Protein AF-A0A7W2TT68-F1 (afdb_monomer_lite)

Structure (mmCIF, N/CA/C/O backbone):
data_AF-A0A7W2TT68-F1
#
_entry.id   AF-A0A7W2TT68-F1
#
loop_
_atom_site.group_PDB
_atom_site.id
_atom_site.type_symbol
_atom_site.label_atom_id
_atom_site.label_alt_id
_atom_site.label_comp_id
_atom_site.label_asym_id
_atom_site.label_entity_id
_atom_site.label_seq_id
_atom_site.pdbx_PDB_ins_code
_atom_site.Cartn_x
_atom_site.Cartn_y
_atom_site.Cartn_z
_atom_site.occupancy
_atom_site.B_iso_or_equiv
_atom_site.auth_seq_id
_atom_site.auth_comp_id
_atom_site.auth_asym_id
_atom_site.auth_atom_id
_atom_site.pdbx_PDB_model_num
ATOM 1 N N . ALA A 1 1 ? -7.583 -1.154 -21.227 1.00 52.34 1 ALA A N 1
ATOM 2 C CA . ALA A 1 1 ? -6.132 -0.914 -21.087 1.00 52.34 1 ALA A CA 1
ATOM 3 C C . ALA A 1 1 ? -5.655 0.070 -22.164 1.00 52.34 1 ALA A C 1
ATOM 5 O O . ALA A 1 1 ? -4.924 -0.308 -23.063 1.00 52.34 1 ALA A O 1
ATOM 6 N N . HIS A 1 2 ? -6.133 1.318 -22.116 1.00 54.22 2 HIS A N 1
ATOM 7 C CA . HIS A 1 2 ? -5.877 2.336 -23.154 1.00 54.22 2 HIS A CA 1
ATOM 8 C C . HIS A 1 2 ? -4.823 3.374 -22.721 1.00 54.22 2 HIS A C 1
ATOM 10 O O . HIS A 1 2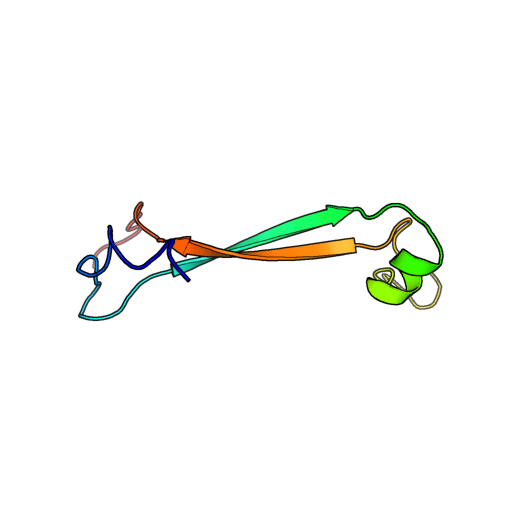 ? -4.282 4.094 -23.543 1.00 54.22 2 HIS A O 1
ATOM 16 N N . TRP A 1 3 ? -4.517 3.431 -21.423 1.00 53.91 3 TRP A N 1
ATOM 17 C CA . TRP A 1 3 ? -3.724 4.501 -20.813 1.00 53.91 3 TRP A CA 1
ATOM 18 C C . TRP A 1 3 ? -2.210 4.336 -20.997 1.00 53.91 3 TRP A C 1
ATOM 20 O O . TRP A 1 3 ? -1.469 5.292 -20.848 1.00 53.91 3 TRP A O 1
ATOM 30 N N . THR A 1 4 ? -1.742 3.128 -21.312 1.00 55.03 4 THR A N 1
ATOM 31 C CA . THR A 1 4 ? -0.313 2.794 -21.435 1.00 55.03 4 THR A CA 1
ATOM 32 C C . THR A 1 4 ? 0.128 2.507 -22.869 1.00 55.03 4 THR A C 1
ATOM 34 O O . THR A 1 4 ? 1.271 2.110 -23.076 1.00 55.03 4 THR A O 1
ATOM 37 N N . GLN A 1 5 ? -0.766 2.629 -23.857 1.00 58.53 5 GL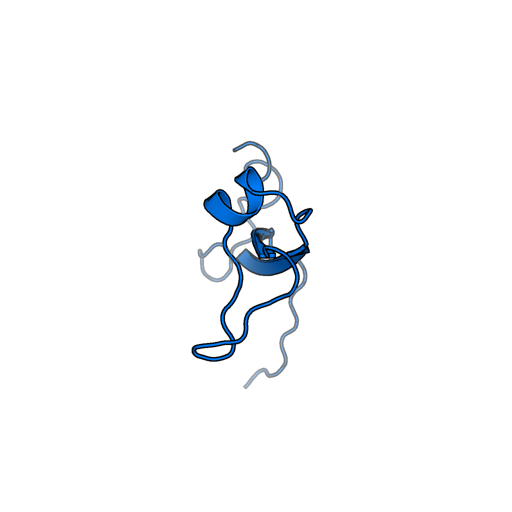N A N 1
ATOM 38 C CA . GLN A 1 5 ? -0.500 2.127 -25.209 1.00 58.53 5 GLN A CA 1
ATOM 39 C C . GLN A 1 5 ? 0.097 3.151 -26.182 1.00 58.53 5 GLN A C 1
ATOM 41 O O . GLN A 1 5 ? 0.632 2.710 -27.191 1.00 58.53 5 GLN A O 1
ATOM 46 N N . GLU A 1 6 ? 0.073 4.458 -25.898 1.00 61.31 6 GLU A N 1
ATOM 47 C CA . GLU A 1 6 ? 0.486 5.454 -26.907 1.00 61.31 6 GLU A CA 1
ATOM 48 C C . GLU A 1 6 ? 1.719 6.295 -26.566 1.00 61.31 6 GLU A C 1
ATOM 50 O O . GLU A 1 6 ? 2.515 6.539 -27.464 1.00 61.31 6 GLU A O 1
ATOM 55 N N . GLU A 1 7 ? 1.944 6.715 -25.319 1.00 61.03 7 GLU A N 1
ATOM 56 C CA . GLU A 1 7 ? 2.980 7.740 -25.080 1.00 61.03 7 GLU A CA 1
ATOM 57 C C . GLU A 1 7 ? 4.372 7.201 -24.708 1.00 61.03 7 GLU A C 1
ATOM 59 O O . GLU A 1 7 ? 5.363 7.865 -24.996 1.00 61.03 7 GLU A O 1
ATOM 64 N N . ASP A 1 8 ? 4.480 5.995 -24.133 1.00 65.81 8 ASP A N 1
ATOM 65 C CA . ASP A 1 8 ? 5.727 5.520 -23.499 1.00 65.81 8 ASP A CA 1
ATOM 66 C C . ASP A 1 8 ? 6.180 4.125 -23.995 1.00 65.81 8 ASP A C 1
ATOM 68 O O . ASP A 1 8 ? 6.929 3.423 -23.313 1.00 65.81 8 ASP A O 1
ATOM 72 N N . ALA A 1 9 ? 5.716 3.664 -25.165 1.00 69.75 9 ALA A N 1
ATOM 73 C CA . ALA A 1 9 ? 6.058 2.322 -25.660 1.00 69.75 9 ALA A CA 1
ATOM 74 C C . ALA A 1 9 ? 7.576 2.112 -25.837 1.00 69.75 9 ALA A C 1
ATOM 76 O O . ALA A 1 9 ? 8.049 0.988 -25.626 1.00 69.75 9 ALA A O 1
ATOM 77 N N . ASP A 1 10 ? 8.292 3.198 -26.148 1.00 77.50 10 ASP A N 1
ATOM 78 C CA . ASP A 1 10 ? 9.729 3.234 -26.427 1.00 77.50 10 ASP A CA 1
ATOM 79 C C . ASP A 1 10 ? 10.586 3.727 -25.237 1.00 77.50 10 ASP A C 1
ATOM 81 O O . ASP A 1 10 ? 11.812 3.591 -25.282 1.00 77.50 10 ASP A O 1
ATOM 85 N N . ASP A 1 11 ? 9.988 4.250 -24.149 1.00 78.19 11 ASP A N 1
ATOM 86 C CA . ASP A 1 11 ? 10.728 4.632 -22.926 1.00 78.19 11 ASP A CA 1
ATOM 87 C C . ASP A 1 11 ? 11.075 3.369 -22.126 1.00 78.19 11 ASP A C 1
ATOM 89 O O . ASP A 1 11 ? 10.363 2.927 -21.220 1.00 78.19 11 ASP A O 1
ATOM 93 N N . THR A 1 12 ? 12.175 2.735 -22.527 1.00 83.31 12 THR A N 1
ATOM 94 C CA . THR A 1 12 ? 12.683 1.504 -21.923 1.00 83.31 12 THR A CA 1
ATOM 95 C C . THR A 1 12 ? 14.063 1.715 -21.319 1.00 83.31 12 THR A C 1
ATOM 97 O O . THR A 1 12 ? 14.893 2.474 -21.820 1.00 83.31 12 THR A O 1
ATOM 100 N N . TRP A 1 13 ? 14.343 0.994 -20.239 1.00 82.12 13 TRP A N 1
ATOM 101 C CA . TRP A 1 13 ? 15.664 0.929 -19.630 1.00 82.12 13 TRP A CA 1
ATOM 102 C C . TRP A 1 13 ? 16.257 -0.452 -19.891 1.00 82.12 13 TRP A C 1
ATOM 104 O O . TRP A 1 13 ? 15.752 -1.450 -19.382 1.00 82.12 13 TRP A O 1
ATOM 114 N N . TYR A 1 14 ? 17.282 -0.521 -20.746 1.00 86.88 14 TYR A N 1
ATOM 115 C CA . TYR A 1 14 ? 17.855 -1.783 -21.243 1.00 86.88 14 TYR A CA 1
ATOM 116 C C . TYR A 1 14 ? 16.798 -2.765 -21.795 1.00 86.88 14 TYR A C 1
ATOM 118 O O . TYR A 1 14 ? 16.872 -3.970 -21.568 1.00 86.88 14 TYR A O 1
ATOM 126 N N . GLY A 1 15 ? 15.787 -2.248 -22.506 1.00 85.44 15 GLY A N 1
ATOM 127 C CA . GLY A 1 15 ? 14.699 -3.052 -23.076 1.00 85.44 15 GLY A CA 1
ATOM 128 C C . GLY A 1 15 ? 13.595 -3.447 -22.086 1.00 85.44 15 GLY A C 1
ATOM 129 O O . GLY A 1 15 ? 12.669 -4.162 -22.464 1.00 85.44 15 GLY A O 1
ATOM 130 N N . LEU A 1 16 ? 13.653 -2.977 -20.835 1.00 82.44 16 LEU A N 1
ATOM 131 C CA . LEU A 1 16 ? 12.623 -3.203 -19.820 1.00 82.44 16 LEU A CA 1
ATOM 132 C C . LEU A 1 16 ? 11.745 -1.962 -19.634 1.00 82.44 16 LEU A C 1
ATOM 134 O O . LEU A 1 16 ? 12.244 -0.838 -19.586 1.00 82.44 16 LEU A O 1
ATOM 138 N N . ARG A 1 17 ? 10.434 -2.171 -19.466 1.00 79.81 17 ARG A N 1
ATOM 139 C CA . ARG A 1 17 ? 9.507 -1.114 -19.039 1.00 79.81 17 ARG A CA 1
ATOM 140 C C . ARG A 1 17 ? 9.576 -0.948 -17.528 1.00 79.81 17 ARG A C 1
ATOM 142 O O . ARG A 1 17 ? 9.462 -1.926 -16.790 1.00 79.81 17 ARG A O 1
ATOM 149 N N . LEU A 1 18 ? 9.737 0.290 -17.081 1.00 77.38 18 LEU A N 1
ATOM 150 C CA . LEU A 1 18 ? 9.801 0.632 -15.667 1.00 77.38 18 LEU A CA 1
ATOM 151 C C . LEU A 1 18 ? 8.469 1.228 -15.213 1.00 77.38 18 LEU A C 1
ATOM 153 O O . LEU A 1 18 ? 7.981 2.203 -15.779 1.00 77.38 18 LEU A O 1
ATOM 157 N N . PHE A 1 19 ? 7.913 0.661 -14.148 1.00 79.19 19 PHE A N 1
ATOM 158 C CA . PHE A 1 19 ? 6.726 1.180 -13.479 1.00 79.19 19 PHE A CA 1
ATOM 159 C C . PHE A 1 19 ? 7.044 1.397 -12.007 1.00 79.19 19 PHE A C 1
ATOM 161 O O . PHE A 1 19 ? 7.726 0.577 -11.387 1.00 79.19 19 PHE A O 1
ATOM 168 N N . SER A 1 20 ? 6.523 2.476 -11.435 1.00 80.56 20 SER A N 1
ATOM 169 C CA . SER A 1 20 ? 6.410 2.589 -9.987 1.00 80.56 20 SER A CA 1
ATOM 170 C C . SER A 1 20 ? 5.130 1.923 -9.517 1.00 80.56 20 SER A C 1
ATOM 172 O O . SER A 1 20 ? 4.092 1.959 -10.180 1.00 80.56 20 SER A O 1
ATOM 174 N N . VAL A 1 21 ? 5.223 1.327 -8.336 1.00 83.50 21 VAL A N 1
ATOM 175 C CA . VAL A 1 21 ? 4.069 0.886 -7.570 1.00 83.50 21 VAL A CA 1
ATOM 176 C C . VAL A 1 21 ? 3.922 1.867 -6.427 1.00 83.50 21 VAL A C 1
ATOM 178 O O . VAL A 1 21 ? 4.809 1.951 -5.579 1.00 83.50 21 VAL A O 1
ATOM 181 N N . ASP A 1 22 ? 2.817 2.601 -6.416 1.00 84.31 22 ASP A N 1
ATOM 182 C CA . ASP A 1 22 ? 2.448 3.423 -5.271 1.00 84.31 22 ASP A CA 1
ATOM 183 C C . ASP A 1 22 ? 1.115 2.955 -4.686 1.00 84.31 22 ASP A C 1
ATOM 185 O O . ASP A 1 22 ? 0.239 2.426 -5.384 1.00 84.31 22 ASP A O 1
ATOM 189 N N . GLY A 1 23 ? 0.995 3.107 -3.372 1.00 87.94 23 GLY A N 1
ATOM 190 C CA . GLY A 1 23 ? -0.133 2.639 -2.593 1.00 87.94 23 GLY A CA 1
ATOM 191 C C . GLY A 1 23 ? -0.685 3.738 -1.701 1.00 87.94 23 GLY A C 1
ATOM 192 O O . GLY A 1 23 ? 0.015 4.252 -0.836 1.00 87.94 23 GLY A O 1
ATOM 193 N N . THR A 1 24 ? -1.976 4.031 -1.835 1.00 88.81 24 THR A N 1
ATOM 194 C CA . THR A 1 24 ? -2.700 4.922 -0.918 1.00 88.81 24 THR A CA 1
ATOM 195 C C . THR A 1 24 ? -3.731 4.138 -0.116 1.00 88.81 24 THR A C 1
ATOM 197 O O . THR A 1 24 ? -4.371 3.208 -0.613 1.00 88.81 24 THR A O 1
ATOM 200 N N . GLN A 1 25 ? -3.889 4.505 1.156 1.00 90.50 25 GLN A N 1
ATOM 201 C CA . GLN A 1 25 ? -4.925 3.952 2.021 1.00 90.50 25 GLN A CA 1
ATOM 202 C C . GLN A 1 25 ? -6.135 4.880 2.075 1.00 90.50 25 GLN A C 1
ATOM 204 O O . GLN A 1 25 ? -6.014 6.063 2.385 1.00 90.50 25 GLN A O 1
ATOM 209 N N . PHE A 1 26 ? -7.307 4.305 1.838 1.00 90.69 26 PHE A N 1
ATOM 210 C CA . PHE A 1 26 ? -8.598 4.952 1.994 1.00 90.69 26 PHE A CA 1
ATOM 211 C C . PHE A 1 26 ? -9.326 4.390 3.207 1.00 90.69 26 PHE A C 1
ATOM 213 O O . PHE A 1 26 ? -9.234 3.203 3.531 1.00 90.69 26 PHE A O 1
ATOM 220 N N . ARG A 1 27 ? -10.077 5.265 3.869 1.00 92.44 27 ARG A N 1
ATOM 221 C CA . ARG A 1 27 ? -10.991 4.898 4.949 1.00 92.44 27 ARG A CA 1
ATOM 222 C C . ARG A 1 27 ? -12.362 4.668 4.334 1.00 92.44 27 ARG A C 1
ATOM 224 O O . ARG A 1 27 ? -12.839 5.530 3.596 1.00 92.44 27 ARG A O 1
ATOM 231 N N . ALA A 1 28 ? -12.972 3.526 4.617 1.00 93.56 28 ALA A N 1
ATOM 232 C CA . ALA A 1 28 ? -14.346 3.261 4.219 1.00 93.56 28 ALA A CA 1
ATOM 233 C C . ALA A 1 28 ? -15.310 3.664 5.350 1.00 93.56 28 ALA A C 1
ATOM 235 O O . ALA A 1 28 ? -14.936 3.573 6.521 1.00 93.56 28 ALA A O 1
ATOM 236 N N . PRO A 1 29 ? -16.545 4.093 5.034 1.00 95.00 29 PRO A N 1
ATOM 237 C CA . PRO A 1 29 ? -17.587 4.263 6.041 1.00 95.00 29 PRO A CA 1
ATOM 238 C C . PRO A 1 29 ? -17.805 2.982 6.855 1.00 95.00 29 PRO A C 1
ATOM 240 O O . PRO A 1 29 ? -17.833 1.882 6.296 1.00 95.00 29 PRO A O 1
ATOM 243 N N . ASP A 1 30 ? -17.997 3.132 8.166 1.00 94.94 30 ASP A N 1
ATOM 244 C CA . ASP A 1 30 ? -18.209 2.008 9.077 1.00 94.94 30 ASP A CA 1
ATOM 245 C C . ASP A 1 30 ? -19.648 1.484 8.972 1.00 94.94 30 ASP A C 1
ATOM 247 O O . ASP A 1 30 ? -20.561 1.912 9.676 1.00 94.94 30 ASP A O 1
ATOM 251 N N . THR A 1 31 ? -19.865 0.597 8.004 1.00 96.00 31 THR A N 1
ATOM 252 C CA . THR A 1 31 ? -21.147 -0.077 7.776 1.00 96.00 31 THR A CA 1
ATOM 253 C C . THR A 1 31 ? -20.932 -1.587 7.774 1.00 96.00 31 THR A C 1
ATOM 255 O O . THR A 1 31 ? -19.869 -2.029 7.327 1.00 96.00 31 THR A O 1
ATOM 258 N N . PRO A 1 32 ? -21.924 -2.402 8.184 1.00 95.50 32 PRO A N 1
ATOM 259 C CA . PRO A 1 32 ? -21.772 -3.858 8.210 1.00 95.50 32 PRO A CA 1
ATOM 260 C C . PRO A 1 32 ? -21.317 -4.445 6.867 1.00 95.50 32 PRO A C 1
ATOM 262 O O . PRO A 1 32 ? -20.399 -5.257 6.835 1.00 95.50 32 PRO A O 1
ATOM 265 N N . ALA A 1 33 ? -21.881 -3.964 5.753 1.00 96.31 33 ALA A N 1
ATOM 266 C CA . ALA A 1 33 ? -21.531 -4.430 4.412 1.00 96.31 33 ALA A CA 1
ATOM 267 C C . ALA A 1 33 ? -20.068 -4.132 4.033 1.00 96.31 33 ALA A C 1
ATOM 269 O O . ALA A 1 33 ? -19.377 -4.982 3.475 1.00 96.31 33 ALA A O 1
ATOM 270 N N . LEU A 1 34 ? -19.567 -2.932 4.345 1.00 95.19 34 LEU A N 1
ATOM 271 C CA . LEU A 1 34 ? -18.185 -2.555 4.028 1.00 95.19 34 LEU A CA 1
ATOM 272 C C . LEU A 1 34 ? -17.178 -3.170 5.004 1.00 95.19 34 LEU A C 1
ATOM 274 O O . LEU A 1 34 ? -16.062 -3.488 4.602 1.00 95.19 34 LEU A O 1
ATOM 278 N N . ALA A 1 35 ? -17.567 -3.375 6.261 1.00 94.62 35 ALA A N 1
ATOM 279 C CA . ALA A 1 35 ? -16.769 -4.101 7.240 1.00 94.62 35 ALA A CA 1
ATOM 280 C C . ALA A 1 35 ? -16.621 -5.582 6.876 1.00 94.62 35 ALA A C 1
ATOM 282 O O . ALA A 1 35 ? -15.535 -6.145 7.018 1.00 94.62 35 ALA A O 1
ATOM 283 N N . GLU A 1 36 ? -17.678 -6.206 6.359 1.00 94.50 36 GLU A N 1
ATOM 284 C CA . GLU A 1 36 ? -17.615 -7.565 5.827 1.00 94.50 36 GLU A CA 1
ATOM 285 C C . GLU A 1 36 ? -16.734 -7.643 4.576 1.00 94.50 36 GLU A C 1
ATOM 287 O O . GLU A 1 36 ? -15.959 -8.585 4.446 1.00 94.50 36 GLU A O 1
ATOM 292 N N . HIS A 1 37 ? -16.798 -6.646 3.687 1.00 94.81 37 HIS A N 1
ATOM 293 C CA . HIS A 1 37 ? -16.046 -6.666 2.432 1.00 94.81 37 HIS A CA 1
ATOM 294 C C . HIS A 1 37 ? -14.558 -6.305 2.581 1.00 94.81 37 HIS A C 1
ATOM 296 O O . HIS A 1 37 ? -13.698 -6.971 2.010 1.00 94.81 37 HIS A O 1
ATOM 302 N N . PHE A 1 38 ? -14.240 -5.236 3.318 1.00 94.00 38 PHE A N 1
ATOM 303 C CA . PHE A 1 38 ? -12.874 -4.705 3.428 1.00 94.00 38 PHE A CA 1
ATOM 304 C C . PHE A 1 38 ? -12.158 -5.090 4.720 1.00 94.00 38 PHE A C 1
ATOM 306 O O . PHE A 1 38 ? -10.929 -5.057 4.763 1.00 94.00 38 PHE A O 1
ATOM 313 N N . HIS A 1 39 ? -12.910 -5.487 5.747 1.00 91.88 39 HIS A N 1
ATOM 314 C CA . HIS A 1 39 ? -12.412 -5.852 7.069 1.00 91.88 39 HIS A CA 1
ATOM 315 C C . HIS A 1 39 ? -11.725 -4.716 7.843 1.00 91.88 39 HIS A C 1
ATOM 317 O O . HIS A 1 39 ? -11.220 -3.727 7.309 1.00 91.88 39 HIS A O 1
ATOM 323 N N . TYR A 1 40 ? -11.690 -4.882 9.163 1.00 93.06 40 TYR A N 1
ATOM 324 C CA . TYR A 1 40 ? -10.882 -4.047 10.044 1.00 93.06 40 TYR A CA 1
ATOM 325 C C . TYR A 1 40 ? -9.467 -4.608 10.153 1.00 93.06 40 TYR A C 1
ATOM 327 O O . TYR A 1 40 ? -9.264 -5.826 10.215 1.00 93.06 40 TYR A O 1
ATOM 335 N N . ILE A 1 41 ? -8.479 -3.724 10.273 1.00 91.81 41 ILE A N 1
ATOM 336 C CA . ILE A 1 41 ? -7.108 -4.147 10.553 1.00 91.81 41 ILE A CA 1
ATOM 337 C C . ILE A 1 41 ? -6.989 -4.407 12.053 1.00 91.81 41 ILE A C 1
ATOM 339 O O . ILE A 1 41 ? -7.236 -3.519 12.866 1.00 91.81 41 ILE A O 1
ATOM 343 N N . LYS A 1 42 ? -6.604 -5.627 12.434 1.00 91.25 42 LYS A N 1
ATOM 344 C CA . LYS A 1 42 ? -6.394 -5.999 13.839 1.00 91.25 42 LYS A CA 1
ATOM 345 C C . LYS A 1 42 ? -4.992 -5.597 14.291 1.00 91.25 42 LYS A C 1
ATOM 347 O O . LYS A 1 42 ? -4.005 -6.009 13.690 1.00 91.25 42 LYS A O 1
ATOM 352 N N . HIS A 1 43 ? -4.907 -4.838 15.379 1.00 86.81 43 HIS A N 1
ATOM 353 C CA . HIS A 1 43 ? -3.640 -4.494 16.038 1.00 86.81 43 HIS A CA 1
ATOM 354 C C . HIS A 1 43 ? -3.316 -5.452 17.195 1.00 86.81 43 HIS A C 1
ATOM 356 O O . HIS A 1 43 ? -2.160 -5.608 17.575 1.00 86.81 43 HIS A O 1
ATOM 362 N N . SER A 1 44 ? -4.334 -6.103 17.765 1.00 90.38 44 SER A N 1
ATOM 363 C CA . SER A 1 44 ? -4.197 -7.163 18.768 1.00 90.38 44 SER A CA 1
ATOM 364 C C . SER A 1 44 ? -5.422 -8.085 18.734 1.00 90.38 44 SER A C 1
ATOM 366 O O . SER A 1 44 ? -6.350 -7.855 17.959 1.00 90.38 44 SER A O 1
ATOM 368 N N . LYS A 1 45 ? -5.466 -9.121 19.587 1.00 84.75 45 LYS A N 1
ATOM 369 C CA . LYS A 1 45 ? -6.629 -10.030 19.671 1.00 84.75 45 LYS A CA 1
ATOM 370 C C . LYS A 1 45 ? -7.955 -9.294 19.920 1.00 84.75 45 LYS A C 1
ATOM 372 O O . LYS A 1 45 ? -8.971 -9.713 19.380 1.00 84.75 45 LYS A O 1
ATOM 377 N N . ASN A 1 46 ? -7.919 -8.195 20.680 1.00 92.25 46 ASN A N 1
ATOM 378 C CA . ASN A 1 46 ? -9.111 -7.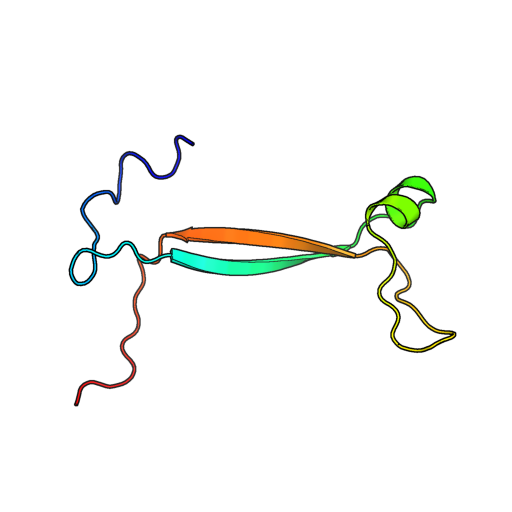462 21.122 1.00 92.25 46 ASN A CA 1
ATOM 379 C C . ASN A 1 46 ? -9.186 -6.028 20.571 1.00 92.25 46 ASN A C 1
ATOM 381 O O . ASN A 1 46 ? -10.033 -5.258 21.013 1.00 92.25 46 ASN A O 1
ATOM 385 N N . ARG A 1 47 ? -8.280 -5.624 19.671 1.00 92.31 47 ARG A N 1
ATOM 386 C CA . ARG A 1 47 ? -8.264 -4.266 19.108 1.00 92.31 47 ARG A CA 1
ATOM 387 C C . ARG A 1 47 ? -8.138 -4.305 17.596 1.00 92.31 47 ARG A C 1
ATOM 389 O O . ARG A 1 47 ? -7.271 -4.998 17.058 1.00 92.31 47 ARG A O 1
ATOM 396 N N . HIS A 1 48 ? -8.956 -3.502 16.934 1.00 92.25 48 HIS A N 1
ATOM 397 C CA . HIS A 1 48 ? -8.909 -3.266 15.500 1.00 92.25 48 HIS A CA 1
ATOM 398 C C . HIS A 1 48 ? -9.087 -1.776 15.196 1.00 92.25 48 HIS A C 1
ATOM 400 O O . HIS A 1 48 ? -9.341 -0.984 16.103 1.00 92.25 48 HIS A O 1
ATOM 406 N N . THR A 1 49 ? -8.904 -1.395 13.937 1.00 91.06 49 THR A N 1
ATOM 407 C CA . THR A 1 49 ? -9.157 -0.034 13.454 1.00 91.06 49 THR A CA 1
ATOM 408 C C . THR A 1 49 ? -10.625 0.347 13.616 1.00 91.06 49 THR A C 1
ATOM 410 O O . THR A 1 49 ? -11.495 -0.505 13.486 1.00 91.06 49 THR A O 1
ATOM 413 N N . GLU A 1 50 ? -10.912 1.625 13.860 1.00 91.75 50 GLU A N 1
ATOM 414 C CA . GLU A 1 50 ? -12.285 2.126 14.069 1.00 91.75 50 GLU A CA 1
ATOM 415 C C . GLU A 1 50 ? -13.178 2.015 12.824 1.00 91.75 50 GLU A C 1
ATOM 417 O O . GLU A 1 50 ? -14.394 2.045 12.929 1.00 91.75 50 GLU A O 1
ATOM 422 N N . TYR A 1 51 ? -12.577 1.879 11.643 1.00 93.44 51 TYR A N 1
ATOM 423 C CA . TYR A 1 51 ? -13.261 1.753 10.359 1.00 93.44 51 TYR A CA 1
ATOM 424 C C . TYR A 1 51 ? -12.535 0.736 9.466 1.00 93.44 51 TYR A C 1
ATOM 426 O O . TYR A 1 51 ? -11.339 0.465 9.679 1.00 93.44 51 TYR A O 1
ATOM 434 N N . PRO A 1 52 ? -13.220 0.176 8.453 1.00 94.62 52 PRO A N 1
ATOM 435 C CA . PRO A 1 52 ? -12.588 -0.669 7.450 1.00 94.62 52 PRO A CA 1
ATOM 436 C C . PRO A 1 52 ? -11.616 0.141 6.583 1.00 94.62 52 PRO A C 1
ATOM 438 O O . PRO A 1 52 ? -11.821 1.333 6.325 1.00 94.62 52 PRO A O 1
ATOM 441 N N . ILE A 1 53 ? -10.538 -0.501 6.132 1.00 92.38 53 ILE A N 1
ATOM 442 C CA . ILE A 1 53 ? -9.467 0.165 5.376 1.00 92.38 53 ILE A CA 1
ATOM 443 C C . ILE A 1 53 ? -9.307 -0.488 4.010 1.00 92.38 53 ILE A C 1
ATOM 445 O O . ILE A 1 53 ? -9.149 -1.700 3.902 1.00 92.38 53 ILE A O 1
ATOM 449 N N . VAL A 1 54 ? -9.262 0.342 2.969 1.00 92.62 54 VAL A N 1
ATOM 450 C CA . VAL A 1 54 ? -9.004 -0.075 1.588 1.00 92.62 54 VAL A CA 1
ATOM 451 C C . VAL A 1 54 ? -7.615 0.391 1.188 1.00 92.62 54 VAL A C 1
ATOM 453 O O . VAL A 1 54 ? -7.256 1.546 1.412 1.00 92.62 54 VAL A O 1
ATOM 456 N N . ARG A 1 55 ? -6.820 -0.482 0.571 1.00 89.38 55 ARG A N 1
ATOM 457 C CA . ARG A 1 55 ? -5.552 -0.090 -0.050 1.00 89.38 55 ARG A CA 1
ATOM 458 C C . ARG A 1 55 ? -5.727 -0.077 -1.559 1.00 89.38 55 ARG A C 1
ATOM 460 O O . ARG A 1 55 ? -5.946 -1.125 -2.159 1.00 89.38 55 ARG A O 1
ATOM 467 N N . LEU A 1 56 ? -5.604 1.100 -2.159 1.00 89.19 56 LEU A N 1
ATOM 468 C CA . LEU A 1 56 ? -5.468 1.225 -3.602 1.00 89.19 56 LEU A CA 1
ATOM 469 C C . LEU A 1 56 ? -3.993 1.113 -3.949 1.00 89.19 56 LEU A C 1
ATOM 471 O O . LEU A 1 56 ? -3.170 1.818 -3.373 1.00 89.19 56 LEU A O 1
ATOM 475 N N . CYS A 1 57 ? -3.687 0.240 -4.896 1.00 89.62 57 CYS A N 1
ATOM 476 C CA . CYS A 1 57 ? -2.365 0.087 -5.472 1.00 89.62 57 CYS A CA 1
ATOM 477 C C . CYS A 1 57 ? -2.472 0.420 -6.956 1.00 89.62 57 CYS A C 1
ATOM 479 O O . CYS A 1 57 ? -3.316 -0.153 -7.648 1.00 89.62 57 CYS A O 1
ATOM 481 N N . ALA A 1 58 ? -1.638 1.335 -7.436 1.00 84.94 58 ALA A N 1
ATOM 482 C CA . ALA A 1 58 ? -1.610 1.713 -8.840 1.00 84.94 58 ALA A CA 1
ATOM 483 C C . ALA A 1 58 ? -0.215 1.488 -9.421 1.00 84.94 58 ALA A C 1
ATOM 485 O O . ALA A 1 58 ? 0.798 1.753 -8.773 1.00 84.94 58 ALA A O 1
ATOM 486 N N . LEU A 1 59 ? -0.191 1.001 -10.661 1.00 82.50 59 LEU A N 1
ATOM 487 C CA . LEU A 1 59 ? 0.995 1.045 -11.503 1.00 82.50 59 LEU A CA 1
ATOM 488 C C . LEU A 1 59 ? 1.022 2.411 -12.181 1.00 82.50 59 LEU A 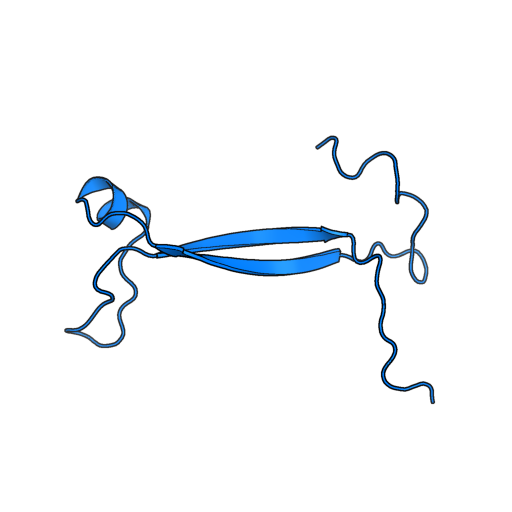C 1
ATOM 490 O O . LEU A 1 59 ? 0.077 2.771 -12.884 1.00 82.50 59 LEU A O 1
ATOM 494 N N . SER A 1 60 ? 2.096 3.158 -11.972 1.00 78.69 60 SER A N 1
ATOM 495 C CA . SER A 1 60 ? 2.330 4.447 -12.617 1.00 78.69 60 SER A CA 1
ATOM 496 C C . SER A 1 60 ? 3.586 4.386 -13.482 1.00 78.69 60 SER A C 1
ATOM 498 O O . SER A 1 60 ? 4.565 3.723 -13.137 1.00 78.69 60 SER A O 1
ATOM 500 N N . SER A 1 61 ? 3.540 5.046 -14.642 1.00 76.19 61 SER A N 1
ATOM 501 C CA . SER A 1 61 ? 4.701 5.177 -15.528 1.00 76.19 61 SER A CA 1
ATOM 502 C C . SER A 1 61 ? 5.801 5.9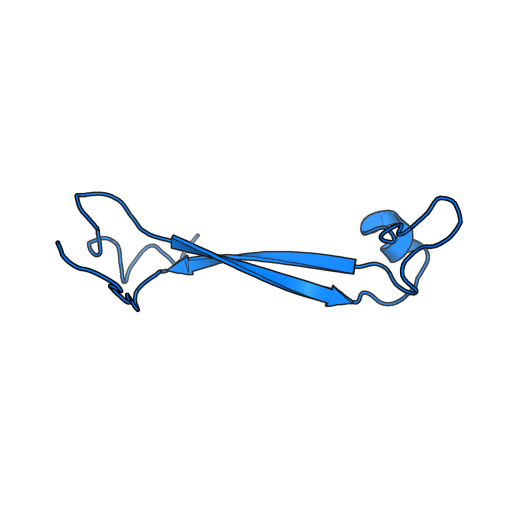71 -14.813 1.00 76.19 61 SER A C 1
ATOM 504 O O . SER A 1 61 ? 5.550 7.073 -14.316 1.00 76.19 61 SER A O 1
ATOM 506 N N . LEU A 1 62 ? 7.014 5.413 -14.723 1.00 74.81 62 LEU A N 1
ATOM 507 C CA . LEU A 1 62 ? 8.140 6.031 -14.016 1.00 74.81 62 LEU A CA 1
ATOM 508 C C . LEU A 1 62 ? 8.963 6.925 -14.958 1.00 74.81 62 LEU A C 1
ATOM 510 O O . LEU A 1 62 ? 10.103 6.618 -15.312 1.00 74.81 62 LEU A O 1
ATOM 514 N N . ARG A 1 63 ? 8.380 8.055 -15.363 1.00 70.94 63 ARG A N 1
ATOM 515 C CA . ARG A 1 63 ? 9.038 9.016 -16.270 1.00 70.94 63 ARG A CA 1
ATOM 516 C C . ARG A 1 63 ? 10.089 9.883 -15.583 1.00 70.94 63 ARG A C 1
ATOM 518 O O . ARG A 1 63 ? 11.124 10.195 -16.165 1.00 70.94 63 ARG A O 1
ATOM 525 N N . SER A 1 64 ? 9.837 10.265 -14.335 1.00 70.25 64 SER A N 1
ATOM 526 C CA . SER A 1 64 ? 10.776 11.060 -13.541 1.00 70.25 64 SER A CA 1
ATOM 527 C C . SER A 1 64 ? 11.725 10.132 -12.794 1.00 70.25 64 SER A C 1
ATOM 529 O O . SER A 1 64 ? 11.307 9.380 -11.915 1.00 70.25 64 SER A O 1
ATOM 531 N N . ARG A 1 65 ? 13.009 10.182 -13.156 1.00 74.19 65 ARG A N 1
ATOM 532 C CA . ARG A 1 65 ? 14.059 9.309 -12.620 1.00 74.19 65 ARG A CA 1
ATOM 533 C C . ARG A 1 65 ? 15.066 10.129 -11.816 1.00 74.19 65 ARG A C 1
ATOM 535 O O . ARG A 1 65 ? 15.554 11.147 -12.297 1.00 74.19 65 ARG A O 1
ATOM 542 N N . LEU A 1 66 ? 15.402 9.664 -10.614 1.00 67.75 66 LEU A N 1
ATOM 543 C CA . LEU A 1 66 ? 16.507 10.185 -9.806 1.00 67.75 66 LEU A CA 1
ATOM 544 C C . LEU A 1 66 ? 17.582 9.107 -9.703 1.00 67.75 66 LEU A C 1
ATOM 546 O O . LEU A 1 66 ? 17.316 8.003 -9.233 1.00 67.75 66 LEU A O 1
ATOM 550 N N . ILE A 1 67 ? 18.798 9.431 -10.136 1.00 72.62 67 ILE A N 1
ATOM 551 C CA . ILE A 1 67 ? 19.965 8.566 -9.964 1.00 72.62 67 ILE A CA 1
ATOM 552 C C . ILE A 1 67 ? 20.755 9.125 -8.786 1.00 72.62 67 ILE A C 1
ATOM 554 O O . ILE A 1 67 ? 21.319 10.210 -8.870 1.00 72.62 67 ILE A O 1
ATOM 558 N N . HIS A 1 68 ? 20.750 8.396 -7.670 1.00 75.69 68 HIS A N 1
ATOM 559 C CA . HIS A 1 68 ? 21.406 8.831 -6.435 1.00 75.69 68 HIS A CA 1
ATOM 560 C C . HIS A 1 68 ? 22.927 8.586 -6.447 1.00 75.69 68 HIS A C 1
ATOM 562 O O . HIS A 1 68 ? 23.661 9.263 -5.735 1.00 75.69 68 HIS A O 1
ATOM 568 N N 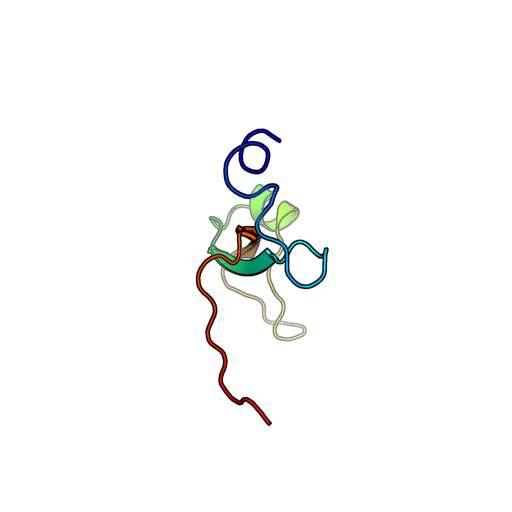. HIS A 1 69 ? 23.421 7.624 -7.234 1.00 68.44 69 HIS A N 1
ATOM 569 C CA . HIS A 1 69 ? 24.852 7.335 -7.338 1.00 68.44 69 HIS A CA 1
ATOM 570 C C . HIS A 1 69 ? 25.187 6.721 -8.700 1.00 68.44 69 HIS A C 1
ATOM 572 O O . HIS A 1 69 ? 24.488 5.820 -9.163 1.00 68.44 69 HIS A O 1
ATOM 578 N N . VAL A 1 70 ? 26.268 7.193 -9.316 1.00 68.62 70 VAL A N 1
ATOM 579 C CA . VAL A 1 70 ? 26.920 6.566 -10.473 1.00 68.62 70 VAL A CA 1
ATOM 580 C C . VAL A 1 70 ? 28.320 6.178 -10.000 1.00 68.62 70 VAL A C 1
ATOM 582 O O . VAL A 1 70 ? 28.961 6.977 -9.317 1.00 68.62 70 VAL A O 1
ATOM 585 N N . ALA A 1 71 ? 28.715 4.926 -10.234 1.00 61.53 71 ALA A N 1
ATOM 586 C CA . ALA A 1 71 ? 30.034 4.404 -9.867 1.00 61.53 71 ALA A CA 1
ATOM 587 C C . ALA A 1 71 ? 31.119 4.893 -10.832 1.00 61.53 71 ALA A C 1
ATOM 589 O O . ALA A 1 71 ? 30.786 5.087 -12.024 1.00 61.53 71 ALA A O 1
#

pLDDT: mean 82.33, std 12.16, range [52.34, 96.31]

Foldseek 3Di:
DPPPPPDCPPVADVNHFDWDKDKDKDFDPADPVLCVVQNFDDPDPPDTDPTGMDIDIDTHRPPDDDDPDDD

Secondary structure (DSSP, 8-state):
--TTSSSSTT--BTTBPPEEEEEEEEEPP--HHHHHHH-PPEEETTEE-SS-EEEEEEEEE--S-------

Radius of gyration: 19.08 Å; chains: 1; bounding box: 52×21×48 Å

Sequence (71 aa):
AHWTQEEDADDTWYGLRLFSVDGTQFRAPDTPALAEHFHYIKHSKNRHTEYPIVRLCALSSLRSRLIHHVA